Protein AF-U9SGW4-F1 (afdb_monomer_lite)

Secondary structure (DSSP, 8-state):
-HHHHHHHHHHHTT----HHHHHHHHHHHHHHTT-TT--SS-PPPPGGGHHHHHHHHHHHHTTS-TTS-EEEEEEEEE---S---S------EEEEEEEEETTSS-BPPPEEE--TTS---HHHHHHHHHHH--

pLDDT: mean 73.07, std 14.69, range [40.94, 93.69]

Sequence (134 aa):
ETLAIWITNAFAAELVINGDILREKVKTFAKGFEIDNFWGKAKSVPLETLDEKRRHLREIIKNYDLNDVFNCNEIGKTLAQDPLSSKKKSKKQITLLFTCNAIGTEKLKPLFIYTYKNPLQVSIWNDYLTKLDT

Structure (mmCIF, N/CA/C/O backbone):
data_AF-U9SGW4-F1
#
_entry.id   AF-U9SGW4-F1
#
loop_
_atom_site.group_PDB
_atom_site.id
_atom_site.type_symbol
_atom_site.label_atom_id
_atom_site.label_alt_id
_atom_site.label_comp_id
_atom_site.label_asym_id
_atom_site.label_entity_id
_atom_site.label_seq_id
_atom_site.pdbx_PDB_ins_code
_atom_site.Cartn_x
_atom_site.Cartn_y
_atom_site.Cartn_z
_atom_site.occupancy
_atom_site.B_iso_or_equiv
_atom_site.auth_seq_id
_atom_site.auth_comp_id
_atom_site.auth_asym_id
_atom_site.auth_atom_id
_atom_site.pdbx_PDB_model_num
ATOM 1 N N . GLU A 1 1 ? 6.610 -9.761 -0.978 1.00 58.69 1 GLU A N 1
ATOM 2 C CA . GLU A 1 1 ? 6.874 -10.939 -0.113 1.00 58.69 1 GLU A CA 1
ATOM 3 C C . GLU A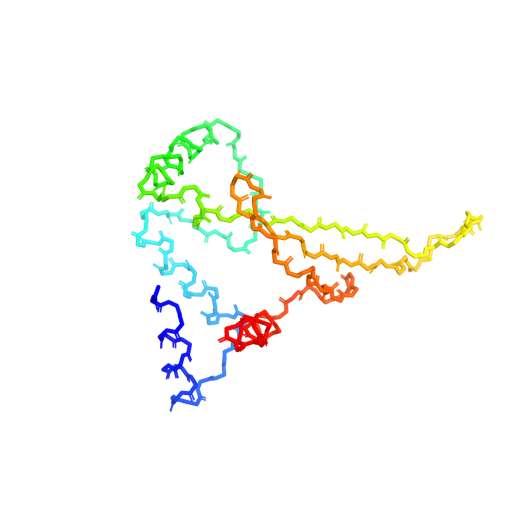 1 1 ? 7.795 -10.704 1.094 1.00 58.69 1 GLU A C 1
ATOM 5 O O . GLU A 1 1 ? 7.540 -11.262 2.152 1.00 58.69 1 GLU A O 1
ATOM 10 N N . THR A 1 2 ? 8.834 -9.867 1.025 1.00 71.50 2 THR A N 1
ATOM 11 C CA . THR A 1 2 ? 9.896 -9.797 2.059 1.00 71.50 2 THR A CA 1
ATOM 12 C C . THR A 1 2 ? 9.516 -9.168 3.411 1.00 71.50 2 THR A C 1
ATOM 14 O O . THR A 1 2 ? 10.104 -9.536 4.428 1.00 71.50 2 THR A O 1
ATOM 17 N N . LEU A 1 3 ? 8.543 -8.248 3.471 1.00 71.19 3 LEU A N 1
ATOM 18 C CA . LEU A 1 3 ? 8.152 -7.599 4.737 1.00 71.19 3 LEU A CA 1
ATOM 19 C C . LEU A 1 3 ? 7.289 -8.510 5.622 1.00 71.19 3 LEU A C 1
ATOM 21 O O . LEU A 1 3 ? 7.519 -8.573 6.826 1.00 71.19 3 LEU A O 1
ATOM 25 N N . ALA A 1 4 ? 6.343 -9.241 5.026 1.00 73.44 4 ALA A N 1
ATOM 26 C CA . ALA A 1 4 ? 5.479 -10.178 5.744 1.00 73.44 4 ALA A CA 1
ATOM 27 C C . ALA A 1 4 ? 6.303 -11.300 6.396 1.00 73.44 4 ALA A C 1
ATOM 29 O O . ALA A 1 4 ? 6.168 -11.542 7.591 1.00 73.44 4 ALA A O 1
ATOM 30 N N . ILE A 1 5 ? 7.248 -11.887 5.651 1.00 80.31 5 ILE A N 1
ATOM 31 C CA . ILE A 1 5 ? 8.177 -12.907 6.166 1.00 80.31 5 ILE A CA 1
ATOM 32 C C . ILE A 1 5 ? 9.011 -12.357 7.331 1.00 80.31 5 ILE A C 1
ATOM 34 O O . ILE A 1 5 ? 9.189 -13.028 8.347 1.00 80.31 5 ILE A O 1
ATOM 38 N N . TRP A 1 6 ? 9.505 -11.118 7.222 1.00 80.75 6 TRP A N 1
ATOM 39 C CA . TRP A 1 6 ? 10.277 -10.506 8.302 1.00 80.75 6 TRP A CA 1
ATOM 40 C C . TRP A 1 6 ? 9.441 -10.285 9.569 1.00 80.75 6 TRP A C 1
ATOM 42 O O . TRP A 1 6 ? 9.931 -10.548 10.666 1.00 80.75 6 TRP A O 1
ATOM 52 N N . ILE A 1 7 ? 8.194 -9.834 9.425 1.00 77.75 7 ILE A N 1
ATOM 53 C CA . ILE A 1 7 ? 7.278 -9.632 10.552 1.00 77.75 7 ILE A CA 1
ATOM 54 C C . ILE A 1 7 ? 6.973 -10.970 11.233 1.00 77.75 7 ILE A C 1
ATOM 56 O O . ILE A 1 7 ? 7.090 -11.063 12.453 1.00 77.75 7 ILE A O 1
ATOM 60 N N . THR A 1 8 ? 6.672 -12.017 10.462 1.00 82.81 8 THR A N 1
ATOM 61 C CA . THR A 1 8 ? 6.431 -13.367 10.993 1.00 82.81 8 THR A CA 1
ATOM 62 C C . THR A 1 8 ? 7.643 -13.895 11.766 1.00 82.81 8 THR A C 1
ATOM 64 O O . THR A 1 8 ? 7.493 -14.390 12.881 1.00 82.81 8 THR A O 1
ATOM 67 N N . ASN A 1 9 ? 8.856 -13.711 11.236 1.00 82.81 9 ASN A N 1
ATOM 68 C CA . ASN A 1 9 ? 10.089 -14.111 11.922 1.00 82.81 9 ASN A CA 1
ATOM 69 C C . ASN A 1 9 ? 10.364 -13.275 13.182 1.00 82.81 9 ASN A C 1
ATOM 71 O O . ASN A 1 9 ? 10.877 -13.802 14.165 1.00 82.81 9 ASN A O 1
ATOM 75 N N . ALA A 1 10 ? 10.029 -11.982 13.176 1.00 80.75 10 ALA A N 1
ATOM 76 C CA . ALA A 1 10 ? 10.177 -11.120 14.346 1.00 80.75 10 ALA A CA 1
ATOM 77 C C . ALA A 1 10 ? 9.225 -11.537 15.479 1.00 80.75 10 ALA A C 1
ATOM 79 O O . ALA A 1 10 ? 9.647 -11.588 16.632 1.00 80.75 10 ALA A O 1
ATOM 80 N N . PHE A 1 11 ? 7.983 -11.904 15.151 1.00 77.88 11 PHE A N 1
ATOM 81 C CA . PHE A 1 11 ? 7.045 -12.468 16.123 1.00 77.88 11 PHE A CA 1
ATOM 82 C C . PHE A 1 11 ? 7.507 -13.825 16.658 1.00 77.88 11 PHE A C 1
ATOM 84 O O . PHE A 1 11 ? 7.458 -14.040 17.865 1.00 77.88 11 PHE A O 1
ATOM 91 N N . ALA A 1 12 ? 8.013 -14.707 15.790 1.00 84.81 12 ALA A N 1
ATOM 92 C CA . ALA A 1 12 ? 8.571 -15.996 16.203 1.00 84.81 12 ALA A CA 1
ATOM 93 C C . ALA A 1 12 ? 9.791 -15.852 17.134 1.00 84.81 12 ALA A C 1
ATOM 95 O O . ALA A 1 12 ? 10.060 -16.737 17.938 1.00 84.81 12 ALA A O 1
ATOM 96 N N . ALA A 1 13 ? 10.512 -14.732 17.038 1.00 85.62 13 ALA A N 1
ATOM 97 C CA . ALA A 1 13 ? 11.647 -14.390 17.891 1.00 85.62 13 ALA A CA 1
ATOM 98 C C . ALA A 1 13 ? 11.268 -13.534 19.118 1.00 85.62 13 ALA A C 1
ATOM 100 O O . ALA A 1 13 ? 12.157 -12.965 19.749 1.00 85.62 13 ALA A O 1
ATOM 101 N N . GLU A 1 14 ? 9.973 -13.389 19.423 1.00 87.12 14 GLU A N 1
ATOM 102 C CA . GLU A 1 14 ? 9.451 -12.586 20.543 1.00 87.12 14 GLU A CA 1
ATOM 103 C C . GLU A 1 14 ? 9.930 -11.117 20.548 1.00 87.12 14 GLU A C 1
ATOM 105 O O . GLU A 1 14 ? 10.002 -10.453 21.584 1.00 87.12 14 GLU A O 1
ATOM 110 N N . LEU A 1 15 ? 10.248 -10.563 19.372 1.00 81.19 15 LEU A N 1
ATOM 111 C CA . LEU A 1 15 ? 10.677 -9.172 19.245 1.00 81.19 15 LEU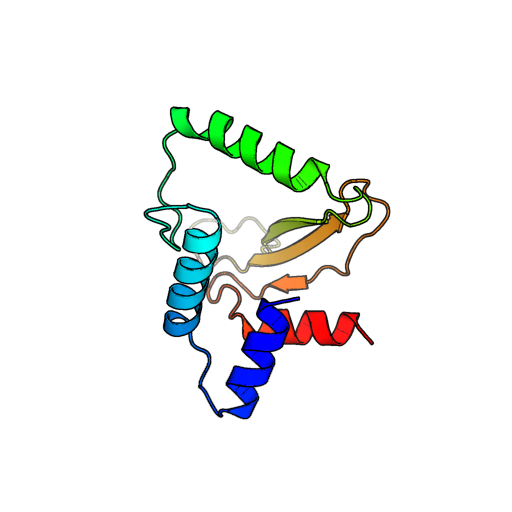 A CA 1
ATOM 112 C C . LEU A 1 15 ? 9.481 -8.220 19.350 1.00 81.19 15 LEU A C 1
ATOM 114 O O . LEU A 1 15 ? 8.509 -8.310 18.600 1.00 81.19 15 LEU A O 1
ATOM 118 N N . VAL A 1 16 ? 9.597 -7.217 20.221 1.00 83.06 16 VAL A N 1
ATOM 119 C CA . VAL A 1 16 ? 8.610 -6.134 20.323 1.00 83.06 16 VAL A CA 1
ATOM 120 C C . VAL A 1 16 ? 8.777 -5.180 19.142 1.00 83.06 16 VAL A 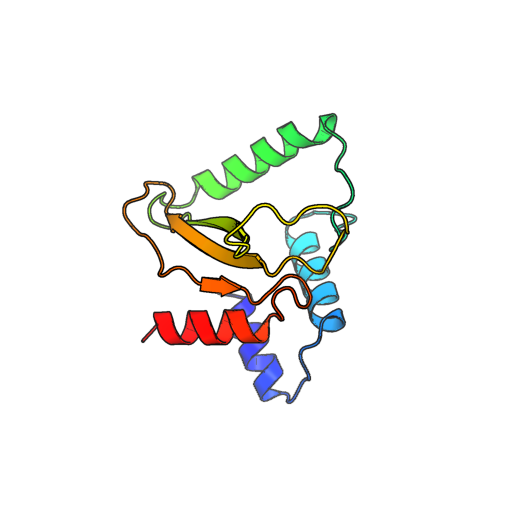C 1
ATOM 122 O O . VAL A 1 16 ? 9.648 -4.310 19.150 1.00 83.06 16 VAL A O 1
ATOM 125 N N . ILE A 1 17 ? 7.926 -5.316 18.122 1.00 79.56 17 ILE A N 1
ATOM 126 C CA . ILE A 1 17 ? 7.918 -4.420 16.959 1.00 79.56 17 ILE A CA 1
ATOM 127 C C . ILE A 1 17 ? 7.428 -3.033 17.394 1.00 79.56 17 ILE A C 1
ATOM 129 O O . ILE A 1 17 ? 6.238 -2.805 17.607 1.00 79.56 17 ILE A O 1
ATOM 133 N N . ASN A 1 18 ? 8.358 -2.087 17.509 1.00 81.00 18 ASN A N 1
ATOM 134 C CA . ASN A 1 18 ? 8.076 -0.694 17.842 1.00 81.00 18 ASN A CA 1
ATOM 135 C C . ASN A 1 18 ? 8.502 0.263 16.713 1.00 81.00 18 ASN A C 1
ATOM 137 O O . ASN A 1 18 ? 9.067 -0.138 15.690 1.00 81.00 18 ASN A O 1
ATOM 141 N N . GLY A 1 19 ? 8.209 1.554 16.893 1.00 71.56 19 GLY A N 1
ATOM 142 C CA . GLY A 1 19 ? 8.463 2.580 15.879 1.00 71.56 19 GLY A CA 1
ATOM 143 C C . GLY A 1 19 ? 9.938 2.768 15.508 1.00 71.56 19 GLY A C 1
ATOM 144 O O . GLY A 1 19 ? 10.217 3.229 14.401 1.00 71.56 19 GLY A O 1
ATOM 145 N N . ASP A 1 20 ? 10.875 2.401 16.384 1.00 75.81 20 ASP A N 1
ATOM 146 C CA . ASP A 1 20 ? 12.311 2.534 16.126 1.00 75.81 20 ASP A CA 1
ATOM 147 C C . ASP A 1 20 ? 12.823 1.381 15.260 1.00 75.81 20 ASP A C 1
ATOM 149 O O . ASP A 1 20 ? 13.500 1.620 14.258 1.00 75.81 20 ASP A O 1
ATOM 153 N N . ILE A 1 21 ? 12.402 0.146 15.556 1.00 77.75 21 ILE A N 1
ATOM 154 C CA . ILE A 1 21 ? 12.735 -1.035 14.741 1.00 77.75 21 ILE A CA 1
ATOM 155 C C . ILE A 1 21 ? 12.199 -0.874 13.316 1.00 77.75 21 ILE A C 1
ATOM 157 O O . ILE A 1 21 ? 12.907 -1.137 12.341 1.00 77.75 21 ILE A O 1
ATOM 161 N N . LEU A 1 22 ? 10.963 -0.392 13.179 1.00 79.81 22 LEU A N 1
ATOM 162 C CA . LEU A 1 22 ? 10.368 -0.123 11.871 1.00 79.81 22 LEU A CA 1
ATOM 163 C C . LEU A 1 22 ? 11.142 0.953 11.108 1.00 79.81 22 LEU A C 1
ATOM 165 O O . LEU A 1 22 ? 11.362 0.821 9.907 1.00 79.81 22 LEU A O 1
ATOM 169 N N . ARG A 1 23 ? 11.608 2.001 11.794 1.00 76.12 23 ARG A N 1
ATOM 170 C CA . ARG A 1 23 ? 12.387 3.070 11.162 1.00 76.12 23 ARG A CA 1
ATOM 171 C C . ARG A 1 23 ? 13.718 2.565 10.626 1.00 76.12 23 ARG A C 1
ATOM 173 O O . ARG A 1 23 ? 14.090 2.933 9.515 1.00 76.12 23 ARG A O 1
ATOM 180 N N . GLU A 1 24 ? 14.409 1.716 11.380 1.00 79.75 24 GLU A N 1
ATOM 181 C CA . GLU A 1 24 ? 15.642 1.084 10.910 1.00 79.75 24 GLU A CA 1
ATOM 182 C C . GLU A 1 24 ? 15.378 0.157 9.722 1.00 79.75 24 GLU A C 1
ATOM 184 O O . GLU A 1 24 ? 16.086 0.231 8.720 1.00 79.75 24 GLU A O 1
ATOM 189 N N . LYS A 1 25 ? 14.296 -0.629 9.753 1.00 81.12 25 LYS A N 1
ATOM 190 C CA . LYS A 1 25 ? 13.920 -1.496 8.627 1.00 81.12 25 LYS A CA 1
ATOM 191 C C . LYS A 1 25 ? 13.599 -0.718 7.359 1.00 81.12 25 LYS A C 1
ATOM 193 O O . LYS A 1 25 ? 14.051 -1.105 6.285 1.00 81.12 25 LYS A O 1
ATOM 198 N N . VAL A 1 26 ? 12.882 0.397 7.474 1.00 76.81 26 VAL A N 1
ATOM 199 C CA . VAL A 1 26 ? 12.587 1.260 6.325 1.00 76.81 26 VAL A CA 1
ATOM 200 C C . VAL A 1 26 ? 13.868 1.895 5.773 1.00 76.81 26 VAL A C 1
ATOM 202 O O . VAL A 1 26 ? 14.021 1.963 4.558 1.00 76.81 26 VAL A O 1
ATOM 205 N N . LYS A 1 27 ? 14.831 2.287 6.621 1.00 80.44 27 LYS A N 1
ATOM 206 C CA . LYS A 1 27 ? 16.153 2.737 6.146 1.00 80.44 27 LYS A CA 1
ATOM 207 C C . LYS A 1 27 ? 16.900 1.628 5.404 1.00 80.44 27 LYS A C 1
ATOM 209 O O . LYS A 1 27 ? 17.491 1.894 4.363 1.00 80.44 27 LYS A O 1
ATOM 214 N N . THR A 1 28 ? 16.883 0.396 5.916 1.00 81.88 28 THR A N 1
ATOM 215 C CA . THR A 1 28 ? 17.491 -0.760 5.237 1.00 81.88 28 THR A CA 1
ATOM 216 C C . THR A 1 28 ? 16.834 -1.018 3.884 1.00 81.88 28 THR A C 1
ATOM 218 O O . THR A 1 28 ? 17.536 -1.241 2.904 1.00 81.88 28 THR A O 1
ATOM 221 N N . PHE A 1 29 ? 15.505 -0.939 3.816 1.00 80.06 29 PHE A N 1
ATOM 222 C CA . PHE A 1 29 ? 14.765 -1.088 2.568 1.00 80.06 29 PHE A CA 1
ATOM 223 C C . PHE A 1 29 ? 15.126 0.020 1.575 1.00 80.06 29 PHE A C 1
ATOM 225 O O . PHE A 1 29 ? 15.490 -0.281 0.448 1.00 80.06 29 PHE A O 1
ATOM 232 N N . ALA A 1 30 ? 15.132 1.284 2.011 1.00 78.12 30 ALA A N 1
ATOM 233 C CA . ALA A 1 30 ? 15.506 2.434 1.188 1.00 78.12 30 ALA A CA 1
ATOM 234 C C . ALA A 1 30 ? 16.923 2.307 0.600 1.00 78.12 30 ALA A C 1
ATOM 236 O O . ALA A 1 30 ? 17.116 2.578 -0.583 1.00 78.12 30 ALA A O 1
ATOM 237 N N . LYS A 1 31 ? 17.892 1.812 1.384 1.00 80.44 31 LYS A N 1
ATOM 238 C CA . LYS A 1 31 ? 19.244 1.501 0.887 1.00 80.44 31 LYS A CA 1
ATOM 239 C C . LYS A 1 31 ? 19.244 0.460 -0.234 1.00 80.44 31 LYS A C 1
ATOM 241 O O . LYS A 1 31 ? 20.046 0.576 -1.149 1.00 80.44 31 LYS A O 1
ATOM 246 N N . GLY A 1 32 ? 18.343 -0.523 -0.187 1.00 76.50 32 GLY A N 1
ATOM 247 C CA . GLY A 1 32 ? 18.180 -1.519 -1.253 1.00 76.50 32 GLY A CA 1
ATOM 248 C C . GLY A 1 32 ? 17.709 -0.937 -2.591 1.00 76.50 32 GLY A C 1
ATOM 249 O O . GLY A 1 32 ? 17.869 -1.587 -3.616 1.00 76.50 32 GLY A O 1
ATOM 250 N N . PHE A 1 33 ? 17.174 0.286 -2.586 1.00 76.12 33 PHE A N 1
ATOM 251 C CA . PHE A 1 33 ? 16.799 1.052 -3.780 1.00 76.12 33 PHE A CA 1
ATOM 252 C C . PHE A 1 33 ? 17.753 2.224 -4.045 1.00 76.12 33 PHE A C 1
ATOM 254 O O . PHE A 1 33 ? 17.387 3.151 -4.764 1.00 76.12 33 PHE A O 1
ATOM 261 N N . GLU A 1 34 ? 18.936 2.227 -3.421 1.00 82.56 34 GLU A N 1
ATOM 262 C CA . GLU A 1 34 ? 19.928 3.305 -3.546 1.00 82.56 34 GLU A CA 1
ATOM 263 C C . GLU A 1 34 ? 19.379 4.684 -3.118 1.00 82.56 34 GLU A C 1
ATOM 265 O O . GLU A 1 34 ? 19.813 5.739 -3.580 1.00 82.56 34 GLU A O 1
ATOM 270 N N . ILE A 1 35 ? 18.399 4.697 -2.205 1.00 73.06 35 ILE A N 1
ATOM 271 C CA . ILE A 1 35 ? 17.820 5.927 -1.664 1.00 73.06 35 ILE A CA 1
ATOM 272 C C . ILE A 1 35 ? 18.602 6.334 -0.414 1.00 73.06 35 ILE A C 1
ATOM 274 O O . ILE A 1 35 ? 18.290 5.930 0.712 1.00 73.06 35 ILE A O 1
ATOM 278 N N . ASP A 1 36 ? 19.602 7.187 -0.615 1.00 73.12 36 ASP A N 1
ATOM 279 C CA . ASP A 1 36 ? 20.374 7.777 0.474 1.00 73.12 36 ASP A CA 1
ATOM 280 C C . ASP A 1 36 ? 19.590 8.849 1.243 1.00 73.12 36 ASP A C 1
ATOM 282 O O . ASP A 1 36 ? 18.718 9.544 0.717 1.00 73.12 36 ASP A O 1
ATOM 286 N N . ASN A 1 37 ? 19.924 9.006 2.529 1.00 67.50 37 ASN A N 1
ATOM 287 C CA . ASN A 1 37 ? 19.322 9.997 3.429 1.00 67.50 37 ASN A CA 1
ATOM 288 C C . ASN A 1 37 ? 17.790 9.899 3.552 1.00 67.50 37 ASN A C 1
ATOM 290 O O . ASN A 1 37 ? 17.108 10.912 3.719 1.00 67.50 37 ASN A O 1
ATOM 294 N N . PHE A 1 38 ? 17.229 8.689 3.516 1.00 65.56 38 PHE A N 1
ATOM 295 C CA . PHE A 1 38 ? 15.806 8.487 3.774 1.00 65.56 38 PHE A CA 1
ATOM 296 C C . PHE A 1 38 ? 15.435 8.912 5.210 1.00 65.56 38 PHE A C 1
ATOM 298 O O . PHE A 1 38 ? 15.817 8.276 6.196 1.00 65.56 38 PHE A O 1
ATOM 305 N N . TRP A 1 39 ? 14.660 9.993 5.337 1.00 61.91 39 TRP A N 1
ATOM 306 C CA . TRP A 1 39 ? 14.095 10.453 6.606 1.00 61.91 39 TRP A CA 1
ATOM 307 C C . TRP A 1 39 ? 12.620 10.053 6.679 1.00 61.91 39 TRP A C 1
ATOM 309 O O . TRP A 1 39 ? 11.797 10.566 5.931 1.00 61.91 39 TRP A O 1
ATOM 319 N N . GLY A 1 40 ? 12.260 9.200 7.645 1.00 52.09 40 GLY A N 1
ATOM 320 C CA . GLY A 1 40 ? 10.871 8.783 7.914 1.00 52.09 40 GLY A CA 1
ATOM 321 C C . GLY A 1 40 ? 9.945 9.887 8.457 1.00 52.09 40 GLY A C 1
ATOM 322 O O . GLY A 1 40 ? 8.912 9.591 9.047 1.00 52.09 40 GLY A O 1
ATOM 323 N N . LYS A 1 41 ? 10.323 11.160 8.311 1.00 49.97 41 LYS A N 1
ATOM 324 C CA . LYS A 1 41 ? 9.478 12.334 8.550 1.00 49.97 41 LYS A CA 1
ATOM 325 C C . LYS A 1 41 ? 9.500 13.171 7.280 1.00 49.97 41 LYS A C 1
ATOM 327 O O . LYS A 1 41 ? 10.583 13.428 6.760 1.00 49.97 41 LYS A O 1
ATOM 332 N N . ALA A 1 42 ? 8.330 13.615 6.824 1.00 45.31 42 ALA A N 1
ATOM 333 C CA . ALA A 1 42 ? 8.194 14.483 5.661 1.00 45.31 42 ALA A CA 1
ATOM 334 C C . ALA A 1 42 ? 9.012 15.774 5.856 1.00 45.31 42 ALA A C 1
ATOM 336 O O . ALA A 1 42 ? 8.568 16.721 6.501 1.00 45.31 42 ALA A O 1
ATOM 337 N N . LYS A 1 43 ? 10.235 15.801 5.326 1.00 50.84 43 LYS A N 1
ATOM 338 C CA . LYS A 1 43 ? 10.938 17.040 4.997 1.00 50.84 43 LYS A CA 1
ATOM 339 C C . LYS A 1 43 ? 10.517 17.405 3.582 1.00 50.84 43 LYS A C 1
ATOM 341 O O . LYS A 1 43 ? 10.514 16.534 2.714 1.00 50.84 43 LYS A O 1
ATOM 346 N N . SER A 1 44 ? 10.146 18.665 3.359 1.00 56.34 44 SER A N 1
ATOM 347 C CA . SER A 1 44 ? 9.844 19.165 2.018 1.00 56.34 44 SER A CA 1
ATOM 348 C C . SER A 1 44 ? 11.002 18.830 1.080 1.00 56.34 44 SER A C 1
ATOM 350 O O . SER A 1 44 ? 12.139 19.241 1.311 1.00 56.34 44 SER A O 1
ATOM 352 N N . VAL A 1 45 ? 10.712 18.019 0.066 1.00 58.94 45 VAL A N 1
ATOM 353 C CA . VAL A 1 45 ? 11.672 17.619 -0.963 1.00 58.94 45 VAL A CA 1
ATOM 354 C C . VAL A 1 45 ? 11.870 18.806 -1.915 1.00 58.94 45 VAL A C 1
ATOM 356 O O . VAL A 1 45 ? 10.870 19.410 -2.309 1.00 58.94 45 VAL A O 1
ATOM 359 N N . PRO A 1 46 ? 13.112 19.152 -2.306 1.00 62.31 46 PRO A N 1
ATOM 360 C CA . PRO A 1 46 ? 13.357 20.159 -3.336 1.00 62.31 46 PRO A CA 1
ATOM 361 C C . PRO A 1 46 ? 12.643 19.779 -4.638 1.00 62.31 46 PRO A C 1
ATOM 363 O O . PRO A 1 46 ? 12.844 18.671 -5.148 1.00 62.31 46 PRO A O 1
ATOM 366 N N . LEU A 1 47 ? 11.813 20.691 -5.159 1.00 63.78 47 LEU A N 1
ATOM 367 C CA . LEU A 1 47 ? 10.961 20.471 -6.339 1.00 63.78 47 LEU A CA 1
ATOM 368 C C . LEU A 1 47 ? 11.762 20.029 -7.572 1.00 63.78 47 LEU A C 1
ATOM 370 O O . LEU A 1 47 ? 11.287 19.203 -8.342 1.00 63.78 47 LEU A O 1
ATOM 374 N N . GLU A 1 48 ? 13.000 20.501 -7.698 1.00 67.31 48 GLU A N 1
ATOM 375 C CA . GLU A 1 48 ? 13.927 20.182 -8.792 1.00 67.31 48 GLU A CA 1
ATOM 376 C C . GLU A 1 48 ? 14.274 18.684 -8.870 1.00 67.31 48 GLU A C 1
ATOM 378 O O . GLU A 1 48 ? 14.490 18.151 -9.951 1.00 67.31 48 GLU A O 1
ATOM 383 N N . THR A 1 49 ? 14.255 17.964 -7.741 1.00 70.81 49 THR A N 1
ATOM 384 C CA . THR A 1 49 ? 14.534 16.510 -7.707 1.00 70.81 49 THR A CA 1
ATOM 385 C C . THR A 1 49 ? 13.282 15.646 -7.875 1.00 70.81 49 THR A C 1
ATOM 387 O O . THR A 1 49 ? 13.363 14.415 -7.875 1.00 70.81 49 THR A O 1
ATOM 390 N N . LEU A 1 50 ? 12.102 16.265 -7.963 1.00 76.94 50 LEU A N 1
ATOM 391 C CA . LEU A 1 50 ? 10.825 15.561 -7.916 1.00 76.94 50 LEU A CA 1
ATOM 392 C C . LEU A 1 50 ? 10.510 14.857 -9.238 1.00 76.94 50 LEU A C 1
ATOM 394 O O . LEU A 1 50 ? 9.998 13.739 -9.222 1.00 76.94 50 LEU A O 1
ATOM 398 N N . ASP A 1 51 ? 10.838 15.475 -10.370 1.00 79.88 51 ASP A N 1
ATOM 399 C CA . ASP A 1 51 ? 10.538 14.908 -11.687 1.00 79.88 51 ASP A CA 1
ATOM 400 C C . ASP A 1 51 ? 11.430 13.713 -12.027 1.00 79.88 51 ASP A C 1
ATOM 402 O O . ASP A 1 51 ? 10.929 12.710 -12.540 1.00 79.88 51 ASP A O 1
ATOM 406 N N . GLU A 1 52 ? 12.703 13.757 -11.627 1.00 82.62 52 GLU A N 1
ATOM 407 C CA . GLU A 1 52 ? 13.637 12.625 -11.688 1.00 82.62 52 GLU A CA 1
ATOM 408 C C . GLU A 1 52 ? 13.094 11.426 -10.888 1.00 82.62 52 GLU A C 1
ATOM 410 O O . GLU A 1 52 ? 12.963 10.315 -11.404 1.00 82.62 52 GLU A O 1
ATOM 415 N N . LYS A 1 53 ? 12.670 11.665 -9.638 1.00 80.25 53 LYS A N 1
ATOM 416 C CA . LYS A 1 53 ? 12.103 10.630 -8.756 1.00 80.25 53 LYS A CA 1
ATOM 417 C C . LYS A 1 53 ? 10.779 10.077 -9.278 1.00 80.25 53 LYS A C 1
ATOM 419 O O . LYS A 1 53 ? 10.553 8.872 -9.220 1.00 80.25 53 LYS A O 1
ATOM 424 N N . ARG A 1 54 ? 9.909 10.934 -9.824 1.00 84.62 54 ARG A N 1
ATOM 425 C CA . ARG A 1 54 ? 8.666 10.511 -10.488 1.00 84.62 54 ARG A CA 1
ATOM 426 C C . ARG A 1 54 ? 8.953 9.657 -11.717 1.00 84.62 54 ARG A C 1
ATOM 428 O O . ARG A 1 54 ? 8.222 8.702 -11.961 1.00 84.62 54 ARG A O 1
ATOM 435 N N . ARG A 1 55 ? 9.988 9.993 -12.494 1.00 86.94 55 ARG A N 1
ATOM 436 C CA . ARG A 1 55 ? 10.417 9.202 -13.653 1.00 86.94 55 ARG A CA 1
ATOM 437 C C . ARG A 1 55 ? 10.878 7.817 -13.216 1.00 86.94 55 ARG A C 1
ATOM 439 O O . ARG A 1 55 ? 10.356 6.842 -13.738 1.00 86.94 55 ARG A O 1
ATOM 446 N N . HIS A 1 56 ? 11.748 7.734 -12.213 1.00 86.94 56 HIS A N 1
ATOM 447 C CA . HIS A 1 56 ? 12.202 6.452 -11.673 1.00 86.94 56 HIS A CA 1
ATOM 448 C C . HIS A 1 56 ? 11.026 5.609 -11.145 1.00 86.94 56 HIS A C 1
ATOM 450 O O . HIS A 1 56 ? 10.886 4.446 -11.510 1.00 86.94 56 HIS A O 1
ATOM 456 N N . LEU A 1 57 ? 10.110 6.204 -10.374 1.00 85.31 57 LEU A N 1
ATOM 457 C CA . LEU A 1 57 ? 8.927 5.491 -9.885 1.00 85.31 57 LEU A CA 1
ATOM 458 C C . LEU A 1 57 ? 8.063 4.937 -11.030 1.00 85.31 57 LEU A C 1
ATOM 460 O O . LEU A 1 57 ? 7.586 3.809 -10.940 1.00 85.31 57 LEU A O 1
ATOM 464 N N . ARG A 1 58 ? 7.885 5.696 -12.120 1.00 88.50 58 ARG A N 1
ATOM 465 C CA . ARG A 1 58 ? 7.159 5.216 -13.306 1.00 88.50 58 ARG A CA 1
ATOM 466 C C . ARG A 1 58 ? 7.851 4.028 -13.968 1.00 88.50 58 ARG A C 1
ATOM 468 O O . ARG A 1 58 ? 7.153 3.097 -14.345 1.00 88.50 58 ARG A O 1
ATOM 475 N N . GLU A 1 59 ? 9.179 4.034 -14.076 1.00 90.31 59 GLU A N 1
ATOM 476 C CA . GLU A 1 59 ? 9.926 2.893 -14.629 1.00 90.31 59 GLU A CA 1
ATOM 477 C C . GLU A 1 59 ? 9.770 1.631 -13.769 1.00 90.31 59 GLU A C 1
ATOM 479 O O . GLU A 1 59 ? 9.616 0.541 -14.310 1.00 90.31 59 GLU A O 1
ATOM 484 N N . ILE A 1 60 ? 9.723 1.770 -12.438 1.00 87.62 60 ILE A N 1
ATOM 485 C CA . ILE A 1 60 ? 9.449 0.640 -11.536 1.00 87.62 60 ILE A CA 1
ATOM 486 C C . ILE A 1 60 ? 8.018 0.125 -11.741 1.00 87.62 60 ILE A C 1
ATOM 488 O O . ILE A 1 60 ? 7.822 -1.073 -11.934 1.00 87.62 60 ILE A O 1
ATOM 492 N N . ILE A 1 61 ? 7.025 1.023 -11.721 1.00 88.81 61 ILE A N 1
ATOM 493 C CA . ILE A 1 61 ? 5.598 0.673 -11.842 1.00 88.81 61 ILE A CA 1
ATOM 494 C C . ILE A 1 61 ? 5.281 0.056 -13.211 1.00 88.81 61 ILE A C 1
ATOM 496 O O . ILE A 1 61 ? 4.412 -0.803 -13.296 1.00 88.81 61 ILE A O 1
ATOM 500 N N . LYS A 1 62 ? 6.000 0.437 -14.274 1.00 90.50 62 LYS A N 1
ATOM 501 C CA . LYS A 1 62 ? 5.792 -0.064 -15.644 1.00 90.50 62 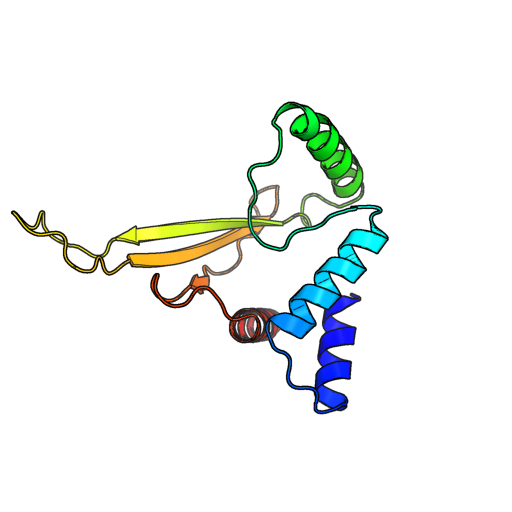LYS A CA 1
ATOM 502 C C . LYS A 1 62 ? 5.894 -1.588 -15.771 1.00 90.50 62 LYS A C 1
ATOM 504 O O . LYS A 1 62 ? 5.308 -2.151 -16.689 1.00 90.50 62 LYS A O 1
ATOM 509 N N . ASN A 1 63 ? 6.624 -2.242 -14.869 1.00 89.81 63 ASN A N 1
ATOM 510 C CA . ASN A 1 63 ? 6.794 -3.695 -14.874 1.00 89.81 63 ASN A CA 1
ATOM 511 C C . ASN A 1 63 ? 5.663 -4.451 -14.152 1.00 89.81 63 ASN A C 1
ATOM 513 O O . ASN A 1 63 ? 5.699 -5.678 -14.111 1.00 89.81 63 ASN A O 1
ATOM 517 N N . TYR A 1 64 ? 4.687 -3.744 -13.578 1.00 89.56 64 TYR A N 1
ATOM 518 C CA . TYR A 1 64 ? 3.535 -4.326 -12.892 1.00 89.56 64 TYR A CA 1
ATOM 519 C C . TYR A 1 64 ? 2.279 -4.223 -13.761 1.00 89.56 64 TYR A C 1
ATOM 521 O O . TYR A 1 64 ? 2.113 -3.266 -14.521 1.00 89.56 64 TYR A O 1
ATOM 529 N N . ASP A 1 65 ? 1.370 -5.187 -13.618 1.00 91.69 65 ASP A N 1
ATOM 530 C CA . ASP A 1 65 ? 0.024 -5.069 -14.175 1.00 91.69 65 ASP A CA 1
ATOM 531 C C . ASP A 1 65 ? -0.727 -3.946 -13.441 1.00 91.69 65 ASP A C 1
ATOM 533 O O . ASP A 1 65 ? -0.676 -3.839 -12.217 1.00 91.69 65 ASP A O 1
ATOM 537 N N . LEU A 1 66 ? -1.446 -3.097 -14.178 1.00 90.69 66 LEU A N 1
ATOM 538 C CA . LEU A 1 66 ? -2.236 -2.010 -13.597 1.00 90.69 66 LEU A CA 1
ATOM 539 C C . LEU A 1 66 ? -3.365 -2.512 -12.683 1.00 90.69 66 LEU A C 1
ATOM 541 O O . LEU A 1 66 ? -3.821 -1.757 -11.820 1.00 90.69 66 LEU A O 1
ATOM 545 N N . ASN A 1 67 ? -3.805 -3.761 -12.852 1.00 91.50 67 ASN A N 1
ATOM 546 C CA . ASN A 1 67 ? -4.711 -4.433 -11.924 1.00 91.50 67 ASN A CA 1
ATOM 547 C C . ASN A 1 67 ? -4.092 -4.584 -10.525 1.00 91.50 67 ASN A C 1
ATOM 549 O O . ASN A 1 67 ? -4.816 -4.456 -9.541 1.00 91.50 67 ASN A O 1
ATOM 553 N N . ASP A 1 68 ? -2.769 -4.754 -10.451 1.00 89.25 68 ASP A N 1
ATOM 554 C CA . ASP A 1 68 ? -2.010 -5.012 -9.221 1.00 89.25 68 ASP A CA 1
ATOM 555 C C . ASP A 1 68 ? -1.353 -3.747 -8.640 1.00 89.25 68 ASP A C 1
ATOM 557 O O . ASP A 1 68 ? -0.703 -3.777 -7.591 1.00 89.25 68 ASP A O 1
ATOM 561 N N . VAL A 1 69 ? -1.513 -2.599 -9.302 1.00 90.06 69 VAL A N 1
ATOM 562 C CA . VAL A 1 69 ? -0.997 -1.312 -8.825 1.00 90.06 69 VAL A CA 1
ATOM 563 C C . VAL A 1 69 ? -2.089 -0.598 -8.043 1.00 90.06 69 VAL A C 1
ATOM 565 O O . VAL A 1 69 ? -3.021 -0.058 -8.629 1.00 90.06 69 VAL A O 1
ATOM 568 N N . PHE A 1 70 ? -1.963 -0.532 -6.718 1.00 89.69 70 PHE A N 1
ATOM 569 C CA . PHE A 1 70 ? -2.934 0.144 -5.854 1.00 89.69 70 PHE A CA 1
ATOM 570 C C . PHE A 1 70 ? -2.473 1.534 -5.418 1.00 89.69 70 PHE A C 1
ATOM 572 O O . PHE A 1 70 ? -1.319 1.748 -5.049 1.00 89.69 70 PHE A O 1
ATOM 579 N N . ASN A 1 71 ? -3.413 2.478 -5.407 1.00 90.62 71 ASN A N 1
ATOM 580 C CA . ASN A 1 71 ? -3.249 3.789 -4.794 1.00 90.62 71 ASN A CA 1
ATOM 581 C C . ASN A 1 71 ? -4.123 3.899 -3.542 1.00 90.62 71 ASN A C 1
ATOM 583 O O . ASN A 1 71 ? -5.249 3.401 -3.512 1.00 90.62 71 ASN A O 1
ATOM 587 N N . CYS A 1 72 ? -3.619 4.603 -2.530 1.00 87.44 72 CYS A N 1
ATOM 588 C CA . CYS A 1 72 ? -4.305 4.829 -1.265 1.00 87.44 72 CYS A CA 1
ATOM 589 C C . CYS A 1 72 ? -4.367 6.327 -0.962 1.00 87.44 72 CYS A C 1
ATOM 591 O O . CYS A 1 72 ? -3.376 7.036 -1.130 1.00 87.44 72 CYS A O 1
ATOM 593 N N . ASN A 1 73 ? -5.503 6.812 -0.463 1.00 86.06 73 ASN A N 1
ATOM 594 C CA . ASN A 1 73 ? -5.641 8.197 -0.026 1.00 86.06 73 ASN A CA 1
ATOM 595 C C . ASN A 1 73 ? -6.438 8.317 1.276 1.00 86.06 73 ASN A C 1
ATOM 597 O O . ASN A 1 73 ? -7.480 7.680 1.445 1.00 86.06 73 ASN A O 1
ATOM 601 N N . GLU A 1 74 ? -5.968 9.183 2.174 1.00 83.31 74 GLU A N 1
ATOM 602 C CA . GLU A 1 74 ? -6.656 9.511 3.419 1.00 83.31 74 GLU A CA 1
ATOM 603 C C . GLU A 1 74 ? -7.609 10.691 3.219 1.00 83.31 74 GLU A C 1
ATOM 605 O O . GLU A 1 74 ? -7.233 11.762 2.741 1.00 83.31 74 GLU A O 1
ATOM 610 N N . ILE A 1 75 ? -8.862 10.515 3.627 1.00 79.81 75 ILE A N 1
ATOM 611 C CA . ILE A 1 75 ? -9.875 11.566 3.630 1.00 79.81 75 ILE A CA 1
ATOM 612 C C . ILE A 1 75 ? -10.335 11.785 5.067 1.00 79.81 75 ILE A C 1
ATOM 614 O O . ILE A 1 75 ? -10.944 10.918 5.694 1.00 79.81 75 ILE A O 1
ATOM 618 N N . GLY A 1 76 ? -10.064 12.979 5.592 1.00 78.00 76 GLY A N 1
ATOM 619 C CA . GLY A 1 76 ? -10.495 13.385 6.924 1.00 78.00 76 GLY A CA 1
ATOM 620 C C . GLY A 1 76 ? -11.837 14.122 6.898 1.00 78.00 76 GLY A C 1
ATOM 621 O O . GLY A 1 76 ? -11.880 15.304 6.555 1.00 78.00 76 GLY A O 1
ATOM 622 N N . LYS A 1 77 ? -12.926 13.493 7.352 1.00 73.94 77 LYS A N 1
ATOM 623 C CA . LYS A 1 77 ? -14.248 14.128 7.467 1.00 73.94 77 LYS A CA 1
ATOM 624 C C . LYS A 1 77 ? -14.487 14.674 8.873 1.00 73.94 77 LYS A C 1
ATOM 62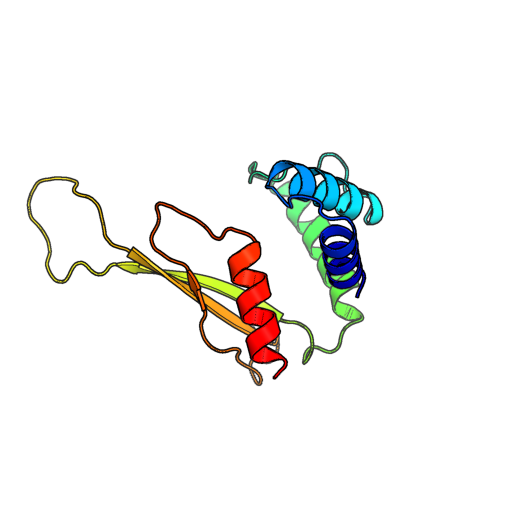6 O O . LYS A 1 77 ? -14.363 13.983 9.882 1.00 73.94 77 LYS A O 1
ATOM 631 N N . THR A 1 78 ? -14.837 15.953 8.942 1.00 74.50 78 THR A N 1
ATOM 632 C CA . THR A 1 78 ? -15.206 16.628 10.192 1.00 74.50 78 THR A CA 1
ATOM 633 C C . THR A 1 78 ? -16.618 16.228 10.611 1.00 74.50 78 THR A C 1
ATOM 635 O O . THR A 1 78 ? -17.530 16.317 9.799 1.00 74.50 78 THR A O 1
ATOM 638 N N . LEU A 1 79 ? -16.803 15.850 11.879 1.00 69.44 79 LEU A N 1
ATOM 639 C CA . LEU A 1 79 ? -18.110 15.480 12.442 1.00 69.44 79 LEU A CA 1
ATOM 640 C C . LEU A 1 79 ? -18.899 16.647 13.062 1.00 69.44 79 LEU A C 1
ATOM 642 O O . LEU A 1 79 ? -19.941 16.425 13.669 1.00 69.44 79 LEU A O 1
ATOM 646 N N . ALA A 1 80 ? -18.403 17.880 12.985 1.00 63.00 80 ALA A N 1
ATOM 647 C CA . ALA A 1 80 ? -19.137 19.037 13.491 1.00 63.00 80 ALA A CA 1
ATOM 648 C C . ALA A 1 80 ? -20.404 19.258 12.648 1.00 63.00 80 ALA A C 1
ATOM 650 O O . ALA A 1 80 ? -20.297 19.470 11.443 1.00 63.00 80 ALA A O 1
ATOM 651 N N . GLN A 1 81 ? -21.573 19.174 13.288 1.00 57.94 81 GLN A N 1
ATOM 652 C CA . GLN A 1 81 ? -22.880 19.316 12.638 1.00 57.94 81 GLN A CA 1
ATOM 653 C C . GLN A 1 81 ? -23.268 20.783 12.399 1.00 57.94 81 GLN A C 1
ATOM 655 O O . GLN A 1 81 ? -23.939 21.054 11.413 1.00 57.94 81 GLN A O 1
ATOM 660 N N . ASP A 1 82 ? -22.760 21.721 13.211 1.00 58.34 82 ASP A N 1
ATOM 661 C CA . ASP A 1 82 ? -23.119 23.143 13.139 1.00 58.34 82 ASP A CA 1
ATOM 662 C C . ASP A 1 82 ? -21.894 24.080 13.181 1.00 58.34 82 ASP A C 1
ATOM 664 O O . ASP A 1 82 ? -20.866 23.739 13.789 1.00 58.34 82 ASP A O 1
ATOM 668 N N . PRO A 1 83 ? -21.982 25.292 12.589 1.00 56.38 83 PRO A N 1
ATOM 669 C CA . PRO A 1 83 ? -20.993 26.345 12.779 1.00 56.38 83 PRO A CA 1
ATOM 670 C C . PRO A 1 83 ? -20.997 26.795 14.245 1.00 56.38 83 PRO A C 1
ATOM 672 O O . PRO A 1 83 ? -21.866 27.535 14.701 1.00 56.38 83 PRO A O 1
ATOM 675 N N . LEU A 1 84 ? -20.007 26.349 15.011 1.00 55.56 84 LEU A N 1
ATOM 676 C CA . LEU A 1 84 ? -19.849 26.779 16.396 1.00 55.56 84 LEU A CA 1
ATOM 677 C C . LEU A 1 84 ? -19.164 28.148 16.436 1.00 55.56 84 LEU A C 1
ATOM 679 O O . LEU A 1 84 ? -17.967 28.278 16.171 1.00 55.56 84 LEU A O 1
ATOM 683 N N . SER A 1 85 ? -19.946 29.169 16.786 1.00 54.34 85 SER A N 1
ATOM 684 C CA . SER A 1 85 ? -19.470 30.525 17.045 1.00 54.34 85 SER A CA 1
ATOM 685 C C . SER A 1 85 ? -18.443 30.538 18.183 1.00 54.34 85 SER A C 1
ATOM 687 O O . SER A 1 85 ? -18.687 30.051 19.287 1.00 54.34 85 SER A O 1
ATOM 689 N N . SER A 1 86 ? -17.298 31.161 17.899 1.00 55.47 86 SER A N 1
ATOM 690 C CA . SER A 1 86 ? -16.431 31.802 18.890 1.00 55.47 86 SER A CA 1
ATOM 691 C C . SER A 1 86 ? -15.828 30.890 19.971 1.00 55.47 86 SER A C 1
ATOM 693 O O . SER A 1 86 ? -16.077 31.095 21.156 1.00 55.47 86 SER A O 1
ATOM 695 N N . LYS A 1 87 ? -15.002 29.901 19.581 1.00 56.06 87 LYS A N 1
ATOM 696 C CA . LYS A 1 87 ? -13.788 29.413 20.301 1.00 56.06 87 LYS A CA 1
ATOM 697 C C . LYS A 1 87 ? -13.225 28.157 19.614 1.00 56.06 87 LYS A C 1
ATOM 699 O O . LYS A 1 87 ? -13.957 27.207 19.351 1.00 56.06 87 LYS A O 1
ATOM 704 N N . LYS A 1 88 ? -11.909 28.113 19.364 1.00 47.41 88 LYS A N 1
ATOM 705 C CA . LYS A 1 88 ? -11.203 26.961 18.763 1.00 47.41 88 LYS A CA 1
ATOM 706 C C . LYS A 1 88 ? -11.236 25.757 19.722 1.00 47.41 88 LYS A C 1
ATOM 708 O O . LYS A 1 88 ? -10.362 25.621 20.572 1.00 47.41 88 LYS A O 1
ATOM 713 N N . LYS A 1 89 ? -12.259 24.900 19.625 1.00 54.16 89 LYS A N 1
ATOM 714 C CA . LYS A 1 89 ? -12.354 23.625 20.364 1.00 54.16 89 LYS A CA 1
ATOM 715 C C . LYS A 1 89 ? -11.895 22.438 19.508 1.00 54.16 89 LYS A C 1
ATOM 717 O O . LYS A 1 89 ? -11.847 22.514 18.284 1.00 54.16 89 LYS A O 1
ATOM 722 N N . SER A 1 90 ? -11.557 21.339 20.188 1.00 56.72 90 SER A N 1
ATOM 723 C CA . SER A 1 90 ? -11.181 20.038 19.615 1.00 56.72 90 SER A CA 1
ATOM 724 C C . SER A 1 90 ? -12.148 19.598 18.510 1.00 56.72 90 SER A C 1
ATOM 726 O O . SER A 1 90 ? -13.275 19.189 18.793 1.00 56.72 90 SER A O 1
ATOM 728 N N . LYS A 1 91 ? -11.691 19.632 17.256 1.00 60.16 91 LYS A N 1
ATOM 729 C CA . LYS A 1 91 ? -12.436 19.143 16.096 1.00 60.16 91 LYS A CA 1
ATOM 730 C C . LYS A 1 91 ? -12.385 17.614 16.098 1.00 60.16 91 LYS A C 1
ATOM 732 O O . LYS A 1 91 ? -11.322 17.037 15.888 1.00 60.16 91 LYS A O 1
ATOM 737 N N . LYS A 1 92 ? -13.512 16.946 16.364 1.00 67.94 92 LYS A N 1
ATOM 738 C CA . LYS A 1 92 ? -13.612 15.499 16.129 1.00 67.94 92 LYS A CA 1
ATOM 739 C C . LYS A 1 92 ? -13.631 15.280 14.613 1.00 67.94 92 LYS A C 1
ATOM 741 O O . LYS A 1 92 ? -14.556 15.722 13.930 1.00 67.94 92 LYS A O 1
ATOM 746 N N . GLN A 1 93 ? -12.580 14.656 14.096 1.00 73.75 93 GLN A N 1
ATOM 747 C CA . GLN A 1 93 ? -12.437 14.285 12.692 1.00 73.75 93 GLN A CA 1
ATOM 748 C C . GLN A 1 93 ? -12.275 12.773 12.617 1.00 73.75 93 GLN A C 1
ATOM 750 O O . GLN A 1 93 ? -11.483 12.204 13.367 1.00 73.75 93 GLN A O 1
ATOM 755 N N . ILE A 1 94 ? -13.040 12.148 11.731 1.00 77.62 94 ILE A N 1
ATOM 756 C CA . ILE A 1 94 ? -12.826 10.767 11.312 1.00 77.62 94 ILE A CA 1
ATOM 757 C C . ILE A 1 94 ? -11.886 10.807 10.115 1.00 77.62 94 ILE A C 1
ATOM 759 O O . ILE A 1 94 ? -12.138 11.581 9.190 1.00 77.62 94 ILE A O 1
ATOM 763 N N . THR A 1 95 ? -10.858 9.965 10.103 1.00 81.94 95 THR A N 1
ATOM 764 C CA . THR A 1 95 ? -10.038 9.743 8.913 1.00 81.94 95 THR A CA 1
ATOM 765 C C . THR A 1 95 ? -10.393 8.386 8.323 1.00 81.94 95 THR A C 1
ATOM 767 O O . THR A 1 95 ? -10.485 7.389 9.033 1.00 81.94 95 THR A O 1
ATOM 770 N N . LEU A 1 96 ? -10.644 8.348 7.021 1.00 82.50 96 LEU A N 1
ATOM 771 C CA . LEU A 1 96 ? -10.869 7.117 6.274 1.00 82.50 96 LEU A CA 1
ATOM 772 C C . LEU A 1 96 ? -9.753 6.965 5.248 1.00 82.50 96 LEU A C 1
ATOM 774 O O . LEU A 1 96 ? -9.442 7.926 4.547 1.00 82.50 96 LEU A O 1
ATOM 778 N N . LEU A 1 97 ? -9.181 5.772 5.144 1.00 86.62 97 LEU A N 1
ATOM 779 C CA . LEU A 1 97 ? -8.282 5.402 4.060 1.00 86.62 97 LEU A CA 1
ATOM 780 C C . LEU A 1 97 ? -9.089 4.694 2.981 1.00 86.62 97 LEU A C 1
ATOM 782 O O . LEU A 1 97 ? -9.747 3.686 3.244 1.00 86.62 97 LEU A O 1
ATOM 786 N N . PHE A 1 98 ? -9.025 5.232 1.773 1.00 87.50 98 PHE A N 1
ATOM 787 C CA . PHE A 1 98 ? -9.590 4.612 0.587 1.00 87.50 98 PHE A CA 1
ATOM 788 C C . PHE A 1 98 ? -8.464 4.062 -0.270 1.00 87.50 98 PHE A C 1
ATOM 790 O O . PHE A 1 98 ? -7.465 4.751 -0.475 1.00 87.50 98 PHE A O 1
ATOM 797 N N . THR A 1 99 ? -8.653 2.855 -0.794 1.00 91.00 99 THR A N 1
ATOM 798 C CA . THR A 1 99 ? -7.667 2.173 -1.630 1.00 91.00 99 THR A CA 1
ATOM 799 C C . THR A 1 99 ? -8.347 1.577 -2.854 1.00 91.00 99 THR A C 1
ATOM 801 O O . THR A 1 99 ? -9.400 0.946 -2.737 1.00 91.00 99 THR A O 1
ATOM 804 N N . CYS A 1 100 ? -7.754 1.782 -4.027 1.00 93.69 100 CYS A N 1
ATOM 805 C CA . CYS A 1 100 ? -8.226 1.218 -5.289 1.00 93.69 100 CYS A CA 1
ATOM 806 C C . CYS A 1 100 ? -7.054 0.885 -6.208 1.00 93.69 100 CYS A C 1
ATOM 808 O O . CYS A 1 100 ? -6.001 1.523 -6.113 1.00 93.69 100 CYS A O 1
ATOM 810 N N . ASN A 1 101 ? -7.240 -0.077 -7.109 1.00 93.62 101 ASN A N 1
ATOM 811 C CA . ASN A 1 101 ? -6.254 -0.333 -8.154 1.00 93.62 101 ASN A CA 1
ATOM 812 C C . ASN A 1 101 ? -6.212 0.816 -9.179 1.00 93.62 101 ASN A C 1
ATOM 814 O O . ASN A 1 101 ? -7.093 1.683 -9.211 1.00 93.62 101 ASN A O 1
ATOM 818 N N . ALA A 1 102 ? -5.171 0.850 -10.010 1.00 90.38 102 ALA A N 1
ATOM 819 C CA . ALA A 1 102 ? -4.876 1.968 -10.903 1.00 90.38 102 ALA A CA 1
ATOM 820 C C . ALA A 1 102 ? -5.956 2.165 -11.974 1.00 90.38 102 ALA A C 1
ATOM 822 O O . ALA A 1 102 ? -6.167 3.285 -12.438 1.00 90.38 102 ALA A O 1
ATOM 823 N N . ILE A 1 103 ? -6.664 1.092 -12.331 1.00 92.88 103 ILE A N 1
ATOM 824 C CA . ILE A 1 103 ? -7.789 1.125 -13.271 1.00 92.88 103 ILE A CA 1
ATOM 825 C C . ILE A 1 103 ? -9.148 1.371 -12.593 1.00 92.88 103 ILE A C 1
ATOM 827 O O . ILE A 1 103 ? -10.140 1.625 -13.274 1.00 92.88 103 ILE A O 1
ATOM 831 N N . GLY A 1 104 ? -9.213 1.317 -11.260 1.00 90.38 104 GLY A N 1
ATOM 832 C CA . GLY A 1 104 ? -10.415 1.573 -10.463 1.00 90.38 104 GLY A CA 1
ATOM 833 C C . GLY A 1 104 ? -11.471 0.460 -10.469 1.00 90.38 104 GLY A C 1
ATOM 834 O O . GLY A 1 104 ? -12.586 0.698 -9.990 1.00 90.38 104 GLY A O 1
ATOM 835 N N . THR A 1 105 ? -11.151 -0.722 -11.000 1.00 91.62 105 THR A N 1
ATOM 836 C CA . THR A 1 105 ? -12.043 -1.895 -11.009 1.00 91.62 105 THR A CA 1
ATOM 837 C C . THR A 1 105 ? -12.122 -2.548 -9.637 1.00 91.62 105 THR A C 1
ATOM 839 O O . THR A 1 105 ? -13.204 -2.956 -9.217 1.00 91.62 105 THR A O 1
ATOM 842 N N . GLU A 1 106 ? -11.006 -2.583 -8.910 1.00 92.50 106 GLU A N 1
ATOM 843 C CA . GLU A 1 106 ? -10.927 -3.136 -7.568 1.00 92.50 106 GLU A CA 1
ATOM 844 C C . GLU A 1 106 ? -10.843 -2.017 -6.533 1.00 92.50 106 GLU A C 1
ATOM 846 O O . GLU A 1 106 ? -10.033 -1.089 -6.630 1.00 92.50 106 GLU A O 1
ATOM 851 N N . LYS A 1 107 ? -11.713 -2.101 -5.525 1.00 92.81 107 LYS A N 1
ATOM 852 C CA . LYS A 1 107 ? -11.790 -1.152 -4.414 1.00 92.81 107 LYS A CA 1
ATOM 853 C C . LYS A 1 107 ? -11.775 -1.935 -3.118 1.00 92.81 107 LYS A C 1
ATOM 855 O O . LYS A 1 107 ? -12.692 -2.713 -2.855 1.00 92.81 107 LYS A O 1
ATOM 860 N N . LEU A 1 108 ? -10.765 -1.688 -2.294 1.00 88.81 108 LEU A N 1
ATOM 861 C CA . LEU A 1 108 ? -10.714 -2.288 -0.969 1.00 88.81 108 LEU A CA 1
ATOM 862 C C . LEU A 1 108 ? -11.732 -1.598 -0.061 1.00 88.81 108 LEU A C 1
ATOM 864 O O . LEU A 1 108 ? -12.080 -0.424 -0.248 1.00 88.81 108 LEU A O 1
ATOM 868 N N . LYS A 1 109 ? -12.214 -2.329 0.947 1.00 87.19 109 LYS A N 1
ATOM 869 C CA . LYS A 1 109 ? -13.118 -1.758 1.951 1.00 87.19 109 LYS A CA 1
ATOM 870 C C . LYS A 1 109 ? -12.439 -0.529 2.595 1.00 87.19 109 LYS A C 1
ATOM 872 O O . LYS A 1 109 ? -11.235 -0.570 2.864 1.00 87.19 109 LYS A O 1
ATOM 877 N N . PRO A 1 110 ? -13.164 0.581 2.819 1.00 84.31 110 PRO A N 1
ATOM 878 C CA . PRO A 1 110 ? -12.581 1.750 3.467 1.00 84.31 110 PRO A CA 1
ATOM 879 C C . PRO A 1 110 ? -12.104 1.409 4.881 1.00 84.31 110 PRO A C 1
ATOM 881 O O . PRO A 1 110 ? -12.874 0.871 5.680 1.00 84.31 110 PRO A O 1
ATOM 884 N N . LEU A 1 111 ? -10.857 1.753 5.206 1.00 82.88 111 LEU A N 1
ATOM 885 C CA . LEU A 1 111 ? -10.296 1.529 6.537 1.00 82.88 111 LEU A CA 1
ATOM 886 C C . LEU A 1 111 ? -10.513 2.764 7.414 1.00 82.88 111 LEU A C 1
ATOM 888 O O . LEU A 1 111 ? -10.152 3.885 7.049 1.00 82.88 111 LEU A O 1
ATOM 892 N N . PHE A 1 112 ? -11.074 2.553 8.602 1.00 78.88 112 PHE A N 1
ATOM 893 C CA . PHE A 1 112 ? -11.235 3.606 9.596 1.00 78.88 112 PHE A CA 1
ATOM 894 C C . PHE A 1 112 ? -9.910 3.869 10.313 1.00 78.88 112 PHE A C 1
ATOM 896 O O . PHE A 1 112 ? -9.463 3.074 11.139 1.00 78.88 112 PHE A O 1
ATOM 903 N N . ILE A 1 113 ? -9.300 5.014 10.022 1.00 72.62 113 ILE A N 1
ATOM 904 C CA . ILE A 1 113 ? -8.127 5.512 10.731 1.00 72.62 113 ILE A CA 1
ATOM 905 C C . ILE A 1 113 ? -8.643 6.403 11.860 1.00 72.62 113 ILE A C 1
ATOM 907 O O . ILE A 1 113 ? -9.186 7.489 11.643 1.00 72.62 113 ILE A O 1
ATOM 911 N N . TYR A 1 114 ? -8.551 5.893 13.087 1.00 66.50 114 TYR A N 1
ATOM 912 C CA . TYR A 1 114 ? -9.097 6.554 14.267 1.00 66.50 114 TYR A CA 1
ATOM 913 C C . TYR A 1 114 ? -8.556 7.988 14.445 1.00 66.50 114 TYR A C 1
ATOM 915 O O . TYR A 1 114 ? -7.515 8.368 13.916 1.00 66.50 114 TYR A O 1
ATOM 923 N N . THR A 1 115 ? -9.314 8.810 15.175 1.00 52.88 115 THR A N 1
ATOM 924 C CA . THR A 1 115 ? -9.220 10.280 15.197 1.00 52.88 115 THR A CA 1
ATOM 925 C C . THR A 1 115 ? -7.801 10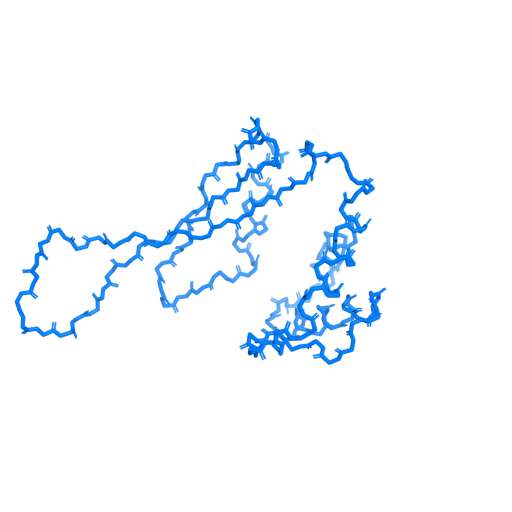.840 15.393 1.00 52.88 115 THR A C 1
ATOM 927 O O . THR A 1 115 ? -7.059 10.311 16.217 1.00 52.88 115 THR A O 1
ATOM 930 N N . TYR A 1 116 ? -7.517 11.977 14.732 1.00 47.50 116 TYR A N 1
ATOM 931 C CA . TYR A 1 116 ? -6.347 12.899 14.729 1.00 47.50 116 TYR A CA 1
ATOM 932 C C . TYR A 1 116 ? -5.244 12.779 15.811 1.00 47.50 116 TYR A C 1
ATOM 934 O O . TYR A 1 116 ? -4.106 13.157 15.558 1.00 47.50 116 TYR A O 1
ATOM 942 N N . LYS A 1 117 ? -5.543 12.303 17.024 1.00 45.97 117 LYS A N 1
ATOM 943 C CA . LYS A 1 117 ? -4.578 12.169 18.124 1.00 45.97 117 LYS A CA 1
ATOM 944 C C . LYS A 1 117 ? -3.695 10.917 18.065 1.00 45.97 117 LYS A C 1
ATOM 946 O O . LYS A 1 117 ? -2.672 10.930 18.733 1.00 45.97 117 LYS A O 1
ATOM 951 N N . ASN A 1 118 ? -4.051 9.889 17.291 1.00 47.97 118 ASN A N 1
ATOM 952 C CA . ASN A 1 118 ? -3.248 8.670 17.131 1.00 47.97 118 ASN A CA 1
ATOM 953 C C . ASN A 1 118 ? -3.263 8.210 15.659 1.00 47.97 118 ASN A C 1
ATOM 955 O O . ASN A 1 118 ? -4.138 7.429 15.287 1.00 47.97 118 ASN A O 1
ATOM 959 N N . PRO A 1 119 ? -2.339 8.694 14.805 1.00 49.06 119 PRO A N 1
ATOM 960 C CA . PRO A 1 119 ? -2.131 8.104 13.483 1.00 49.06 119 PRO A CA 1
ATOM 961 C C . PRO A 1 119 ? -1.728 6.624 13.616 1.00 49.06 119 PRO A C 1
ATOM 963 O O . PRO A 1 119 ? -1.129 6.238 14.621 1.00 49.06 119 PRO A O 1
ATOM 966 N N . LEU A 1 120 ? -2.098 5.806 12.623 1.00 52.09 120 LEU A N 1
ATOM 967 C CA . LEU A 1 120 ? -1.984 4.340 12.635 1.00 52.09 120 LEU A CA 1
ATOM 968 C C . LEU A 1 120 ? -0.663 3.834 13.236 1.00 52.09 120 LEU A C 1
ATOM 970 O O . LEU A 1 120 ? 0.422 4.061 12.702 1.00 52.09 120 LEU A O 1
ATOM 974 N N . GLN A 1 121 ? -0.785 3.063 14.315 1.00 50.94 121 GLN A N 1
ATOM 975 C CA . GLN A 1 121 ? 0.240 2.118 14.732 1.00 50.94 121 GLN A CA 1
ATOM 976 C C . GLN A 1 121 ? 0.185 0.927 13.760 1.00 50.94 121 GLN A C 1
ATOM 978 O O . GLN A 1 121 ? -0.896 0.420 13.463 1.00 50.94 121 GLN A O 1
ATOM 983 N N . VAL A 1 122 ? 1.340 0.501 13.243 1.00 50.69 122 VAL A N 1
ATOM 984 C CA . VAL A 1 122 ? 1.483 -0.512 12.172 1.00 50.69 122 VAL A CA 1
ATOM 985 C C . VAL A 1 122 ? 0.749 -1.833 12.461 1.00 50.69 122 VAL A C 1
ATOM 987 O O . VAL A 1 122 ? 0.315 -2.507 11.531 1.00 50.69 122 VAL A O 1
ATOM 990 N N . SER A 1 123 ? 0.528 -2.166 13.734 1.00 52.09 123 SER A N 1
ATOM 991 C CA . SER A 1 123 ? -0.244 -3.336 14.172 1.00 52.09 123 SER A CA 1
ATOM 992 C C . SER A 1 123 ? -1.681 -3.360 13.638 1.00 52.09 123 SER A C 1
ATOM 994 O O . SER A 1 123 ? -2.131 -4.391 13.154 1.00 52.09 123 SER A O 1
ATOM 996 N N . ILE A 1 124 ? -2.381 -2.222 13.636 1.00 53.53 124 ILE A N 1
ATOM 997 C CA . ILE A 1 124 ? -3.789 -2.143 13.203 1.00 53.53 124 ILE A CA 1
ATOM 998 C C . ILE A 1 124 ? -3.918 -2.361 11.688 1.00 53.53 124 ILE A C 1
ATOM 1000 O O . ILE A 1 124 ? -4.917 -2.898 11.215 1.00 53.53 124 ILE A O 1
ATOM 1004 N N . TRP A 1 125 ? -2.903 -1.956 10.919 1.00 49.69 125 TRP A N 1
ATOM 1005 C CA . TRP A 1 125 ? -2.889 -2.131 9.465 1.00 49.69 125 TRP A CA 1
ATOM 1006 C C . TRP A 1 125 ? -2.698 -3.604 9.077 1.00 49.69 125 TRP A C 1
ATOM 1008 O O . TRP A 1 125 ? -3.377 -4.099 8.183 1.00 49.69 125 TRP A O 1
ATOM 1018 N N . ASN A 1 126 ? -1.849 -4.333 9.806 1.00 51.44 126 ASN A N 1
ATOM 1019 C CA . ASN A 1 126 ? -1.621 -5.763 9.578 1.00 51.44 126 ASN A CA 1
ATOM 1020 C C . ASN A 1 126 ? -2.825 -6.628 9.990 1.00 51.44 126 ASN A C 1
ATOM 1022 O O . ASN A 1 126 ? -3.174 -7.563 9.270 1.00 51.44 126 ASN A O 1
ATOM 1026 N N . ASP A 1 127 ? -3.504 -6.280 11.088 1.00 57.81 127 ASP A N 1
ATOM 1027 C CA . ASP A 1 127 ? -4.759 -6.927 11.510 1.00 57.81 127 ASP A CA 1
ATOM 1028 C C . ASP A 1 127 ? -5.887 -6.741 10.486 1.00 57.81 127 ASP A C 1
ATOM 1030 O O . ASP A 1 127 ? -6.831 -7.528 10.424 1.00 57.81 127 ASP A O 1
ATOM 1034 N N . TYR A 1 128 ? -5.831 -5.660 9.708 1.00 58.00 128 TYR A N 1
ATOM 1035 C CA . TYR A 1 128 ? -6.790 -5.401 8.647 1.00 58.00 128 TYR A CA 1
ATOM 1036 C C . TYR A 1 128 ? -6.482 -6.216 7.389 1.00 58.00 128 TYR A C 1
ATOM 1038 O O . TYR A 1 128 ? -7.387 -6.850 6.853 1.00 58.00 128 TYR A O 1
ATOM 1046 N N . LEU A 1 129 ? -5.218 -6.248 6.953 1.00 52.53 129 LEU A N 1
ATOM 1047 C CA . LEU A 1 129 ? -4.795 -7.047 5.798 1.00 52.53 129 LEU A CA 1
ATOM 1048 C C . LEU A 1 129 ? -5.075 -8.542 6.005 1.00 52.53 129 LEU A C 1
ATOM 1050 O O . LEU A 1 129 ? -5.655 -9.184 5.138 1.00 52.53 129 LEU A O 1
ATOM 1054 N N . THR A 1 130 ? -4.788 -9.070 7.195 1.00 55.56 130 THR A N 1
ATOM 1055 C CA . THR A 1 130 ? -5.069 -10.480 7.532 1.00 55.56 130 THR A CA 1
ATOM 1056 C C . THR A 1 130 ? -6.561 -10.833 7.517 1.00 55.56 130 THR A C 1
ATOM 1058 O O . THR A 1 130 ? -6.909 -11.982 7.267 1.00 55.56 130 THR A O 1
ATOM 1061 N N . LYS A 1 131 ? -7.457 -9.860 7.739 1.00 59.78 131 LYS A N 1
ATOM 1062 C CA . LYS A 1 131 ? -8.920 -10.032 7.625 1.00 59.78 131 LYS A CA 1
ATOM 1063 C C . LYS A 1 131 ? -9.461 -9.841 6.207 1.00 59.78 131 LYS A C 1
ATOM 1065 O O . LYS A 1 131 ? -10.646 -10.076 5.992 1.00 59.78 131 LYS A O 1
ATOM 1070 N N . LEU A 1 132 ? -8.652 -9.332 5.279 1.00 45.78 132 LEU A N 1
ATOM 1071 C CA . LEU A 1 132 ? -9.007 -9.244 3.861 1.00 45.78 132 LEU A CA 1
ATOM 1072 C C . LEU A 1 132 ? -8.574 -10.495 3.087 1.00 45.78 132 LEU A C 1
ATOM 1074 O O . LEU A 1 132 ? -9.233 -10.834 2.114 1.00 45.78 132 LEU A O 1
ATOM 1078 N N . ASP A 1 133 ? -7.526 -11.183 3.550 1.00 44.94 133 ASP A N 1
ATOM 1079 C CA . ASP A 1 133 ? -7.023 -12.440 2.971 1.00 44.94 133 ASP A CA 1
ATOM 1080 C C . ASP A 1 133 ? -7.836 -13.696 3.385 1.00 44.94 133 ASP A C 1
ATOM 1082 O O . ASP A 1 133 ? -7.455 -14.816 3.043 1.00 44.94 133 ASP A O 1
ATOM 1086 N N . THR A 1 134 ? -8.944 -13.534 4.126 1.00 40.94 134 THR A N 1
ATOM 1087 C CA . THR A 1 134 ? -9.885 -14.604 4.541 1.00 40.94 134 THR A CA 1
ATOM 1088 C C . THR A 1 134 ? -11.261 -14.412 3.922 1.00 40.94 134 THR A C 1
ATOM 1090 O O . THR A 1 134 ? -11.869 -15.441 3.551 1.00 40.94 134 THR A O 1
#

Foldseek 3Di:
DPPVVVVVVCVVVVHDDDPVNVQVVVVVVCVVVVNPPDDPDDDPDPPVCVVVVVVVVCVVCVVDDLQPAKDKDKDKAFPDPDDDPDDDDDTWIWIWIWMAGNVRPDTDDIDTQHTPPDGDDVVVVVVVVVVVVD

Radius of gyration: 18.64 Å; chains: 1; bounding box: 44×48×36 Å

Organism: Rhizophagus irregularis (strain DAOM 181602 / DAOM 197198 / MUCL 43194) (NCBI:txid747089)